Protein AF-A0A5R2N6H3-F1 (afdb_monomer_lite)

Radius of gyration: 67.27 Å; chains: 1; bounding box: 139×63×170 Å

Secondary structure (DSSP, 8-state):
---SSS---TTSSTTS-----HHHHHHHHHHHHHHHHHHHHHHHHHHHSS---S------PPP-S-S----SS------TTTT-HHHHHHHTT-PPPP---SS-----PPPP-TTSS-S---------------

Structure (mmCIF, N/CA/C/O backbone):
data_AF-A0A5R2N6H3-F1
#
_entry.id   AF-A0A5R2N6H3-F1
#
loop_
_atom_site.group_PDB
_atom_site.id
_atom_site.type_symbol
_atom_site.label_atom_id
_atom_site.label_alt_id
_atom_site.label_comp_id
_atom_site.label_asym_id
_atom_site.label_entity_id
_atom_site.label_seq_id
_atom_site.pdbx_PDB_ins_code
_atom_site.Cartn_x
_atom_site.Cartn_y
_atom_site.Cartn_z
_atom_site.occupancy
_atom_site.B_iso_or_equiv
_atom_site.auth_seq_id
_atom_site.auth_comp_id
_atom_site.auth_asym_id
_atom_site.auth_atom_id
_atom_site.pdbx_PDB_model_num
ATOM 1 N N . PRO A 1 1 ? 86.043 12.326 -59.401 1.00 55.81 1 PRO A N 1
ATOM 2 C CA . PRO A 1 1 ? 85.292 12.159 -58.138 1.00 55.81 1 PRO A CA 1
ATOM 3 C C . PRO A 1 1 ? 83.859 12.674 -58.313 1.00 55.81 1 PRO A C 1
ATOM 5 O O . PRO A 1 1 ? 83.617 13.863 -58.172 1.00 55.81 1 PRO A O 1
ATOM 8 N N . GLU A 1 2 ? 82.951 11.777 -58.698 1.00 53.69 2 GLU A N 1
ATOM 9 C CA . GLU A 1 2 ? 81.518 12.040 -58.889 1.00 53.69 2 GLU A CA 1
ATOM 10 C C . GLU A 1 2 ? 80.751 10.760 -58.531 1.00 53.69 2 GLU A C 1
ATOM 12 O O . GLU A 1 2 ? 80.488 9.950 -59.410 1.00 53.69 2 GLU A O 1
ATOM 17 N N . LEU A 1 3 ? 80.482 10.508 -57.246 1.00 56.22 3 LEU A N 1
ATOM 18 C CA . LEU A 1 3 ? 79.623 9.388 -56.815 1.00 56.22 3 LEU A CA 1
ATOM 19 C C . LEU A 1 3 ? 78.860 9.652 -55.496 1.00 56.22 3 LEU A C 1
ATOM 21 O O . LEU A 1 3 ? 78.362 8.703 -54.904 1.00 56.22 3 LEU A O 1
ATOM 25 N N . ASP A 1 4 ? 78.704 10.905 -55.048 1.00 57.75 4 ASP A N 1
ATOM 26 C CA . ASP A 1 4 ? 78.052 11.191 -53.751 1.00 57.75 4 ASP A CA 1
ATOM 27 C C . ASP A 1 4 ? 76.654 11.837 -53.847 1.00 57.75 4 ASP A C 1
ATOM 29 O O . ASP A 1 4 ? 76.061 12.172 -52.826 1.00 57.75 4 ASP A O 1
ATOM 33 N N . GLU A 1 5 ? 76.061 11.971 -55.040 1.00 65.00 5 GLU A N 1
ATOM 34 C CA . GLU A 1 5 ? 74.845 12.787 -55.219 1.00 65.00 5 GLU A CA 1
ATOM 35 C C . GLU A 1 5 ? 73.705 12.069 -55.968 1.00 65.00 5 GLU A C 1
ATOM 37 O O . GLU A 1 5 ? 73.148 12.598 -56.924 1.00 65.00 5 GLU A O 1
ATOM 42 N N . ALA A 1 6 ? 73.344 10.837 -55.573 1.00 57.00 6 ALA A N 1
ATOM 43 C CA . ALA A 1 6 ? 72.176 10.156 -56.166 1.00 57.00 6 ALA A CA 1
ATOM 44 C C . ALA A 1 6 ? 71.486 9.063 -55.320 1.00 57.00 6 ALA A C 1
ATOM 46 O O . ALA A 1 6 ? 70.745 8.260 -55.879 1.00 57.00 6 ALA A O 1
ATOM 47 N N . MET A 1 7 ? 71.672 8.998 -53.996 1.00 60.19 7 MET A N 1
ATOM 48 C CA . MET A 1 7 ? 71.022 7.955 -53.170 1.00 60.19 7 MET A CA 1
ATOM 49 C C . MET A 1 7 ? 70.142 8.517 -52.045 1.00 60.19 7 MET A C 1
ATOM 51 O O . MET A 1 7 ? 70.142 8.016 -50.922 1.00 60.19 7 MET A O 1
ATOM 55 N N . SER A 1 8 ? 69.329 9.530 -52.359 1.00 57.72 8 SER A N 1
ATOM 56 C CA . SER A 1 8 ? 68.117 9.801 -51.578 1.00 57.72 8 SER A CA 1
ATOM 57 C C . SER A 1 8 ? 67.060 8.774 -51.978 1.00 57.72 8 SER A C 1
ATOM 59 O O . SER A 1 8 ? 66.547 8.810 -53.094 1.00 57.72 8 SER A O 1
ATOM 61 N N . VAL A 1 9 ? 66.778 7.820 -51.092 1.00 58.97 9 VAL A N 1
ATOM 62 C CA . VAL A 1 9 ? 65.718 6.823 -51.273 1.00 58.97 9 VAL A CA 1
ATOM 63 C C . VAL A 1 9 ? 64.363 7.547 -51.245 1.00 58.97 9 VAL A C 1
ATOM 65 O O . VAL A 1 9 ? 63.975 8.048 -50.184 1.00 58.97 9 VAL A O 1
ATOM 68 N N . PRO A 1 10 ? 63.601 7.603 -52.354 1.00 59.72 10 PRO A N 1
ATOM 69 C CA . PRO A 1 10 ? 62.236 8.105 -52.326 1.00 59.72 10 PRO A CA 1
ATOM 70 C C . PRO A 1 10 ? 61.382 7.032 -51.651 1.00 59.72 10 PRO A C 1
ATOM 72 O O . PRO A 1 10 ? 61.245 5.924 -52.167 1.00 59.72 10 PRO A O 1
ATOM 75 N N . GLY A 1 11 ? 60.862 7.323 -50.463 1.00 58.34 11 GLY A N 1
ATOM 76 C CA . GLY A 1 11 ? 59.962 6.394 -49.771 1.00 58.34 11 GLY A CA 1
ATOM 77 C C . GLY A 1 11 ? 59.945 6.485 -48.249 1.00 58.34 11 GLY A C 1
ATOM 78 O O . GLY A 1 11 ? 59.127 5.824 -47.617 1.00 58.34 11 GLY A O 1
ATOM 79 N N . LEU A 1 12 ? 60.796 7.313 -47.635 1.00 54.34 12 LEU A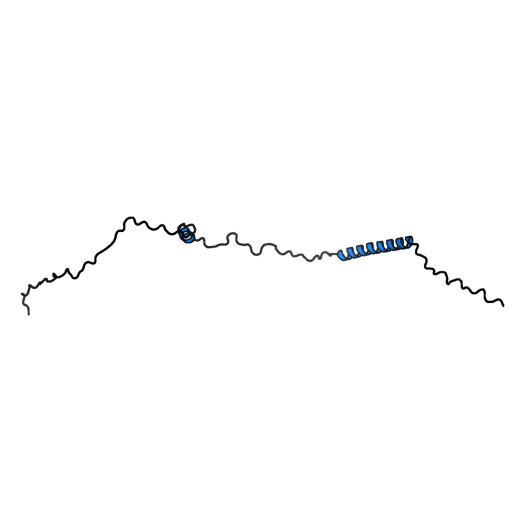 N 1
ATOM 80 C CA . LEU A 1 12 ? 60.745 7.557 -46.184 1.00 54.34 12 LEU A CA 1
ATOM 81 C C . LEU A 1 12 ? 59.912 8.792 -45.790 1.00 54.34 12 LEU A C 1
ATOM 83 O O . LEU A 1 12 ? 59.749 9.055 -44.603 1.00 54.34 12 LEU A O 1
ATOM 87 N N . GLY A 1 13 ? 59.342 9.518 -46.760 1.00 54.00 13 GLY A N 1
ATOM 88 C CA . GLY A 1 13 ? 58.511 10.708 -46.519 1.00 54.00 13 GLY A CA 1
ATOM 89 C C . GLY A 1 13 ? 56.995 10.468 -46.459 1.00 54.00 13 GLY A C 1
ATOM 90 O O . GLY A 1 13 ? 56.262 11.335 -46.003 1.00 54.00 13 GLY A O 1
ATOM 91 N N . GLU A 1 14 ? 56.484 9.308 -46.880 1.00 56.12 14 GLU A N 1
ATOM 92 C CA . GLU A 1 14 ? 55.042 9.154 -47.183 1.00 56.12 14 GLU A CA 1
ATOM 93 C C . GLU A 1 14 ? 54.212 8.455 -46.104 1.00 56.12 14 GLU A C 1
ATOM 95 O O . GLU A 1 14 ? 53.130 7.925 -46.359 1.00 56.12 14 GLU A O 1
ATOM 100 N N . ARG A 1 15 ? 54.667 8.500 -44.853 1.00 54.50 15 ARG A N 1
ATOM 101 C CA . ARG A 1 15 ? 53.773 8.287 -43.704 1.00 54.50 15 ARG A CA 1
ATOM 102 C C . ARG A 1 15 ? 53.806 9.476 -42.763 1.00 54.50 15 ARG A C 1
ATOM 104 O O . ARG A 1 15 ? 53.766 9.326 -41.546 1.00 54.50 15 ARG A O 1
ATOM 111 N N . GLU A 1 16 ? 53.836 10.673 -43.337 1.00 50.28 16 GLU A N 1
ATOM 112 C CA . GLU A 1 16 ? 53.216 11.811 -42.682 1.00 50.28 16 GLU A CA 1
ATOM 113 C C . GLU A 1 16 ? 51.772 11.401 -42.395 1.00 50.28 16 GLU A C 1
ATOM 115 O O . GLU A 1 16 ? 51.008 11.113 -43.316 1.00 50.28 16 GLU A O 1
ATOM 120 N N . ALA A 1 17 ? 51.454 11.224 -41.109 1.00 57.62 17 ALA A N 1
ATOM 121 C CA . ALA A 1 17 ? 50.139 10.838 -40.637 1.00 57.62 17 ALA A CA 1
ATOM 122 C C . ALA A 1 17 ? 49.106 11.659 -41.401 1.00 57.62 17 ALA A C 1
ATOM 124 O O . ALA A 1 17 ? 49.007 12.868 -41.180 1.00 57.62 17 ALA A O 1
ATOM 125 N N . ALA A 1 18 ? 48.407 11.011 -42.342 1.00 56.44 18 ALA A N 1
ATOM 126 C CA . ALA A 1 18 ? 47.375 11.637 -43.141 1.00 56.44 18 ALA A CA 1
ATOM 127 C C . ALA A 1 18 ? 46.441 12.300 -42.141 1.00 56.44 18 ALA A C 1
ATOM 129 O O . ALA A 1 18 ? 45.728 11.599 -41.419 1.00 56.44 18 ALA A O 1
ATOM 130 N N . ARG A 1 19 ? 46.538 13.631 -42.004 1.00 63.28 19 ARG A N 1
ATOM 131 C CA . ARG A 1 19 ? 45.749 14.364 -41.019 1.00 63.28 19 ARG A CA 1
ATOM 132 C C . ARG A 1 19 ? 44.320 13.951 -41.311 1.00 63.28 19 ARG A C 1
ATOM 134 O O . ARG A 1 19 ? 43.865 14.206 -42.433 1.00 63.28 19 ARG A O 1
ATOM 141 N N . PRO A 1 20 ? 43.630 13.259 -40.387 1.00 58.66 20 PRO A N 1
ATOM 142 C CA . PRO A 1 20 ? 42.277 12.849 -40.664 1.00 58.66 20 PRO A CA 1
ATOM 143 C C . PRO A 1 20 ? 41.545 14.153 -40.904 1.00 58.66 20 PRO A C 1
ATOM 145 O O . PRO A 1 20 ? 41.508 15.016 -40.027 1.00 58.66 20 PRO A O 1
ATOM 148 N N . SER A 1 21 ? 41.056 14.360 -42.127 1.00 62.06 21 SER A N 1
ATOM 149 C CA . SER A 1 21 ? 40.189 15.495 -42.410 1.00 62.06 21 SER A CA 1
ATOM 150 C C . SER A 1 21 ? 39.092 15.432 -41.347 1.00 62.06 21 SER A C 1
ATOM 152 O O . SER A 1 21 ? 38.308 14.481 -41.342 1.00 62.06 21 SER A O 1
ATOM 154 N N . GLY A 1 22 ? 39.125 16.342 -40.365 1.00 66.06 22 GLY A N 1
ATOM 155 C CA . GLY A 1 22 ? 38.457 16.123 -39.071 1.00 66.06 22 GLY A CA 1
ATOM 156 C C . GLY A 1 22 ? 36.957 15.875 -39.216 1.00 66.06 22 GLY A C 1
ATOM 157 O O . GLY A 1 22 ? 36.343 15.180 -38.417 1.00 66.06 22 GLY A O 1
ATOM 158 N N . ARG A 1 23 ? 36.392 16.354 -40.328 1.00 76.12 23 ARG A N 1
ATOM 159 C CA . ARG A 1 23 ? 35.018 16.106 -40.753 1.00 76.12 23 ARG A CA 1
ATOM 160 C C . ARG A 1 23 ? 34.759 14.652 -41.152 1.00 76.12 23 ARG A C 1
ATOM 162 O O . ARG A 1 23 ? 33.787 14.083 -40.681 1.00 76.12 23 ARG A O 1
ATOM 169 N N . ARG A 1 24 ? 35.612 14.020 -41.972 1.00 83.25 24 ARG A N 1
ATOM 170 C CA . ARG A 1 24 ? 35.415 12.617 -42.397 1.00 83.25 24 ARG A CA 1
ATOM 171 C C . ARG A 1 24 ? 35.583 11.646 -41.231 1.00 83.25 24 ARG A C 1
ATOM 173 O O . ARG A 1 24 ? 34.793 10.719 -41.111 1.00 83.25 24 ARG A O 1
ATOM 180 N N . GLY A 1 25 ? 36.553 11.900 -40.349 1.00 87.69 25 GLY A N 1
ATOM 181 C CA . GLY A 1 25 ? 36.723 11.121 -39.118 1.00 87.69 25 GLY A CA 1
ATOM 182 C C . GLY A 1 25 ? 35.500 11.216 -38.201 1.00 87.69 25 GLY A C 1
ATOM 183 O O . GLY A 1 25 ? 35.026 10.197 -37.707 1.00 87.69 25 GLY A O 1
ATOM 184 N N . LEU A 1 26 ? 34.930 12.418 -38.057 1.00 91.12 26 LEU A N 1
ATOM 185 C CA . LEU A 1 26 ? 33.712 12.631 -37.275 1.00 91.12 26 LEU A CA 1
ATOM 186 C C . LEU A 1 26 ? 32.488 11.927 -37.882 1.00 91.12 26 LEU A C 1
ATOM 188 O O . LEU A 1 26 ? 31.717 11.323 -37.145 1.00 91.12 26 LEU A O 1
ATOM 192 N N . PHE A 1 27 ? 32.327 11.947 -39.210 1.00 92.81 27 PHE A N 1
ATOM 193 C CA . PHE A 1 27 ? 31.244 11.214 -39.878 1.00 92.81 27 PHE A CA 1
ATOM 194 C C . PHE A 1 27 ? 31.353 9.701 -39.666 1.00 92.81 27 PHE A C 1
ATOM 196 O O . PHE A 1 27 ? 30.356 9.054 -39.358 1.00 92.81 27 PHE A O 1
ATOM 203 N N . ILE A 1 28 ? 32.559 9.140 -39.780 1.00 93.62 28 ILE A N 1
ATOM 204 C CA . ILE A 1 28 ? 32.790 7.711 -39.534 1.00 93.62 28 ILE A CA 1
ATOM 205 C C . ILE A 1 28 ? 32.494 7.371 -38.068 1.00 93.62 28 ILE A C 1
ATOM 207 O O . ILE A 1 28 ? 31.771 6.414 -37.798 1.00 93.62 28 ILE A O 1
ATOM 211 N N . ALA A 1 29 ? 32.975 8.183 -37.122 1.00 93.56 29 ALA A N 1
ATOM 212 C CA . ALA A 1 29 ? 32.704 7.991 -35.699 1.00 93.56 29 ALA A CA 1
ATOM 213 C C . ALA A 1 29 ? 31.203 8.069 -35.374 1.00 93.56 29 ALA A C 1
ATOM 215 O O . ALA A 1 29 ? 30.704 7.260 -34.594 1.00 93.56 29 ALA A O 1
ATOM 216 N N . ALA A 1 30 ? 30.467 8.988 -36.007 1.00 95.62 30 ALA A N 1
ATOM 217 C CA . ALA A 1 30 ? 29.024 9.117 -35.832 1.00 95.62 30 ALA A CA 1
ATOM 218 C C . ALA A 1 30 ? 28.267 7.875 -36.327 1.00 95.62 30 ALA A C 1
ATOM 220 O O . ALA A 1 30 ? 27.378 7.388 -35.631 1.00 95.62 30 ALA A O 1
ATOM 221 N N . ILE A 1 31 ? 28.640 7.329 -37.489 1.00 97.00 31 ILE A N 1
ATOM 222 C CA . ILE A 1 31 ? 28.022 6.109 -38.034 1.00 97.00 31 ILE A CA 1
ATOM 223 C C . ILE A 1 31 ? 28.292 4.918 -37.113 1.00 97.00 31 ILE A C 1
ATOM 225 O O . ILE A 1 31 ? 27.364 4.199 -36.748 1.00 97.00 31 ILE A O 1
ATOM 229 N N . VAL A 1 32 ? 29.544 4.729 -36.691 1.00 97.25 32 VAL A N 1
ATOM 230 C CA . VAL A 1 32 ? 29.920 3.637 -35.780 1.00 97.25 32 VAL A CA 1
ATOM 231 C C . VAL A 1 32 ? 29.184 3.766 -34.444 1.00 97.25 32 VAL A C 1
ATOM 233 O O . VAL A 1 32 ? 28.634 2.782 -33.950 1.00 97.25 32 VAL A O 1
ATOM 236 N N . GLY A 1 33 ? 29.106 4.979 -33.892 1.00 97.75 33 GLY A N 1
ATOM 237 C CA . GLY A 1 33 ? 28.348 5.261 -32.675 1.00 97.75 33 GLY A CA 1
ATOM 238 C C . GLY A 1 33 ? 26.860 4.941 -32.821 1.00 97.75 33 GLY A C 1
ATOM 239 O O . GLY A 1 33 ? 26.291 4.278 -31.958 1.00 97.75 33 GLY A O 1
ATOM 240 N N . ALA A 1 34 ? 26.234 5.338 -33.932 1.00 97.44 34 ALA A N 1
ATOM 241 C CA . ALA A 1 34 ? 24.825 5.051 -34.196 1.00 97.44 34 ALA A CA 1
ATOM 242 C C . ALA A 1 34 ? 24.545 3.541 -34.288 1.00 97.44 34 ALA A C 1
ATOM 244 O O . ALA A 1 34 ? 23.577 3.059 -33.698 1.00 97.44 34 ALA A O 1
ATOM 245 N N . VAL A 1 35 ? 25.414 2.784 -34.968 1.00 97.75 35 VAL A N 1
ATOM 246 C CA . VAL A 1 35 ? 25.305 1.319 -35.064 1.00 97.75 35 VAL A CA 1
ATOM 247 C C . VAL A 1 35 ? 25.463 0.665 -33.691 1.00 97.75 35 VAL A C 1
ATOM 249 O O . VAL A 1 35 ? 24.678 -0.217 -33.345 1.00 97.75 35 VAL A O 1
ATOM 252 N N . ALA A 1 36 ? 26.425 1.117 -32.884 1.00 97.88 36 ALA A N 1
ATOM 253 C CA . ALA A 1 36 ? 26.638 0.595 -31.536 1.00 97.88 36 ALA A CA 1
ATOM 254 C C . ALA A 1 36 ? 25.427 0.841 -30.620 1.00 97.88 36 ALA A C 1
ATOM 256 O O . ALA A 1 36 ? 25.009 -0.068 -29.904 1.00 97.88 36 ALA A O 1
ATOM 257 N N . VAL A 1 37 ? 24.824 2.033 -30.676 1.00 97.31 37 VAL A N 1
ATOM 258 C CA . VAL A 1 37 ? 23.623 2.364 -29.891 1.00 97.31 37 VAL A CA 1
ATOM 259 C C . VAL A 1 37 ? 22.424 1.533 -30.345 1.00 97.31 37 VAL A C 1
ATOM 261 O O . VAL A 1 37 ? 21.759 0.922 -29.512 1.00 97.31 37 VAL A O 1
ATOM 264 N N . ALA A 1 38 ? 22.161 1.458 -31.651 1.00 96.62 38 ALA A N 1
ATOM 265 C CA . ALA A 1 38 ? 21.042 0.683 -32.183 1.00 96.62 38 ALA A CA 1
ATOM 266 C C . ALA A 1 38 ? 21.181 -0.818 -31.874 1.00 96.62 38 ALA A C 1
ATOM 268 O O . ALA A 1 38 ? 20.227 -1.446 -31.413 1.00 96.62 38 ALA A O 1
ATOM 269 N N . GLY A 1 39 ? 22.378 -1.382 -32.065 1.00 96.38 39 GLY A N 1
ATOM 270 C CA . GLY A 1 39 ? 22.677 -2.775 -31.736 1.00 96.38 39 GLY A CA 1
ATOM 271 C C . GLY A 1 39 ? 22.590 -3.059 -30.236 1.00 96.38 39 GLY A C 1
ATOM 272 O O . GLY A 1 39 ? 21.986 -4.053 -29.840 1.00 96.38 39 GLY A O 1
ATOM 273 N N . GLY A 1 40 ? 23.123 -2.166 -29.398 1.00 95.25 40 GLY A N 1
ATOM 274 C CA . GLY A 1 40 ? 23.063 -2.283 -27.940 1.00 95.25 40 GLY A CA 1
ATOM 275 C C . GLY A 1 40 ? 21.633 -2.237 -27.402 1.00 95.25 40 GLY A C 1
ATOM 276 O O . GLY A 1 40 ? 21.253 -3.093 -26.605 1.00 95.25 40 GLY A O 1
ATOM 277 N N . LEU A 1 41 ? 20.812 -1.297 -27.880 1.00 94.00 41 LEU A N 1
ATOM 278 C CA . LEU A 1 41 ? 19.398 -1.205 -27.503 1.00 94.00 41 LEU A CA 1
ATOM 279 C C . LEU A 1 41 ? 18.584 -2.399 -28.016 1.00 94.00 41 LEU A C 1
ATOM 281 O O . LEU A 1 41 ? 17.766 -2.934 -27.272 1.00 94.00 41 LEU A O 1
ATOM 285 N N . GLY A 1 42 ? 18.825 -2.848 -29.251 1.00 92.12 42 GLY A N 1
ATOM 286 C CA . GLY A 1 42 ? 18.174 -4.034 -29.810 1.00 92.12 42 GLY A CA 1
ATOM 287 C C . GLY A 1 42 ? 18.501 -5.302 -29.019 1.00 92.12 42 GLY A C 1
ATOM 288 O O . GLY A 1 42 ? 17.598 -6.045 -28.637 1.00 92.12 42 GLY A O 1
ATOM 289 N N . ALA A 1 43 ? 19.779 -5.519 -28.702 1.00 90.44 43 ALA A N 1
ATOM 290 C CA . ALA A 1 43 ? 20.222 -6.645 -27.885 1.00 90.44 43 ALA A CA 1
ATOM 291 C C . ALA A 1 43 ? 19.667 -6.576 -26.453 1.00 90.44 43 ALA A C 1
ATOM 293 O O . ALA A 1 43 ? 19.229 -7.591 -25.916 1.00 90.44 43 ALA A O 1
ATOM 294 N N . PHE A 1 44 ? 19.627 -5.388 -25.843 1.00 88.12 44 PHE A N 1
ATOM 295 C CA . PHE A 1 44 ? 19.046 -5.188 -24.515 1.00 88.12 44 PHE A CA 1
ATOM 296 C C . PHE A 1 44 ? 17.539 -5.474 -24.500 1.00 88.12 44 PHE A C 1
ATOM 298 O O . PHE A 1 44 ? 17.065 -6.222 -23.649 1.00 88.12 44 PHE A O 1
ATOM 305 N N . ALA A 1 45 ? 16.783 -4.956 -25.470 1.00 85.75 45 ALA A N 1
ATOM 306 C CA . ALA A 1 45 ? 15.348 -5.211 -25.576 1.00 85.75 45 ALA A CA 1
ATOM 307 C C . ALA A 1 45 ? 15.037 -6.710 -25.744 1.00 85.75 45 ALA A C 1
ATOM 309 O O . ALA A 1 45 ? 14.124 -7.227 -25.102 1.00 85.75 45 ALA A O 1
ATOM 310 N N . LEU A 1 46 ? 15.825 -7.425 -26.554 1.00 83.62 46 LEU A N 1
ATOM 311 C CA . LEU A 1 46 ? 15.705 -8.879 -26.705 1.00 83.62 46 LEU A CA 1
ATOM 312 C C . LEU A 1 46 ? 16.135 -9.646 -25.445 1.00 83.62 46 LEU A C 1
ATOM 314 O O . LEU A 1 46 ? 15.552 -10.685 -25.148 1.00 83.62 46 LEU A O 1
ATOM 318 N N . SER A 1 47 ? 17.108 -9.128 -24.690 1.00 76.81 47 SER A N 1
ATOM 319 C CA . SER A 1 47 ? 17.553 -9.703 -23.414 1.00 76.81 47 SER A CA 1
ATOM 320 C C . SER A 1 47 ? 16.459 -9.643 -22.342 1.00 76.81 47 SER A C 1
ATOM 322 O O . SER A 1 47 ? 16.236 -10.620 -21.633 1.00 76.81 47 SER A O 1
ATOM 324 N N . LEU A 1 48 ? 15.714 -8.533 -22.259 1.00 72.44 48 LEU A N 1
ATOM 325 C CA . LEU A 1 48 ? 14.601 -8.396 -21.308 1.00 72.44 48 LEU A CA 1
ATOM 326 C C . LEU A 1 48 ? 13.298 -9.051 -21.795 1.00 72.44 48 LEU A C 1
ATOM 328 O O . LEU A 1 48 ? 12.442 -9.385 -20.981 1.00 72.44 48 LEU A O 1
ATOM 332 N N . GLY A 1 49 ? 13.125 -9.202 -23.110 1.00 67.19 49 GLY A N 1
ATOM 333 C CA . GLY A 1 49 ? 11.887 -9.668 -23.743 1.00 67.19 49 GLY A CA 1
ATOM 334 C C . GLY A 1 49 ? 11.927 -11.102 -24.272 1.00 67.19 49 GLY A C 1
ATOM 335 O O . GLY A 1 49 ? 11.036 -11.497 -25.027 1.00 67.19 49 GLY A O 1
ATOM 336 N N . GLY A 1 50 ? 12.954 -11.879 -23.926 1.00 62.62 50 GLY A N 1
ATOM 337 C CA . GLY A 1 50 ? 13.129 -13.256 -24.373 1.00 62.62 50 GLY A CA 1
ATOM 338 C C . GLY A 1 50 ? 12.000 -14.160 -23.889 1.00 62.62 50 GLY A C 1
ATOM 339 O O . GLY A 1 50 ? 12.054 -14.668 -22.778 1.00 62.62 50 GLY A O 1
ATOM 340 N N . LYS A 1 51 ? 10.988 -14.344 -24.749 1.00 60.31 51 LYS A N 1
ATOM 341 C CA . LYS A 1 51 ? 10.003 -15.434 -24.749 1.00 60.31 51 LYS A CA 1
ATOM 342 C C . LYS A 1 51 ? 9.652 -15.907 -23.333 1.00 60.31 51 LYS A C 1
ATOM 344 O O . LYS A 1 51 ? 10.038 -16.997 -22.918 1.00 60.31 51 LYS A O 1
ATOM 349 N N . GLY A 1 52 ? 8.835 -15.114 -22.639 1.00 59.50 52 GLY A N 1
ATOM 350 C CA . GLY A 1 52 ? 7.892 -15.667 -21.677 1.00 59.50 52 GLY A CA 1
ATOM 351 C C . GLY A 1 52 ? 7.011 -16.649 -22.438 1.00 59.50 52 GLY A C 1
ATOM 352 O O . GLY A 1 52 ? 5.969 -16.277 -22.977 1.00 59.50 52 GLY A O 1
ATOM 353 N N . GLY A 1 53 ? 7.495 -17.886 -22.579 1.00 55.62 53 GLY A N 1
ATOM 354 C CA . GLY A 1 53 ? 6.671 -19.020 -22.934 1.00 55.62 53 GLY A CA 1
ATOM 355 C C . GLY A 1 53 ? 5.462 -19.001 -22.015 1.00 55.62 53 GLY A C 1
ATOM 356 O O . GLY A 1 53 ? 5.503 -18.445 -20.918 1.00 55.62 53 GLY A O 1
ATOM 357 N N . SER A 1 54 ? 4.374 -19.582 -22.485 1.00 57.62 54 SER A N 1
ATOM 358 C CA . SER A 1 54 ? 3.086 -19.776 -21.814 1.00 57.62 54 SER A CA 1
ATOM 359 C C . SER A 1 54 ? 3.152 -20.592 -20.505 1.00 57.62 54 SER A C 1
ATOM 361 O O . SER A 1 54 ? 2.203 -21.260 -20.123 1.00 57.62 54 SER A O 1
ATOM 363 N N . GLU A 1 55 ? 4.275 -20.504 -19.811 1.00 59.78 55 GLU A N 1
ATOM 364 C CA . GLU A 1 55 ? 4.645 -21.042 -18.520 1.00 59.78 55 GLU A CA 1
ATOM 365 C C . GLU A 1 55 ? 5.046 -19.859 -17.621 1.00 59.78 55 GLU A C 1
ATOM 367 O O . GLU A 1 55 ? 6.050 -19.872 -16.913 1.00 59.78 55 GLU A O 1
ATOM 372 N N . ALA A 1 56 ? 4.264 -18.771 -17.670 1.00 61.19 56 ALA A N 1
ATOM 373 C CA . ALA A 1 56 ? 4.244 -17.854 -16.541 1.00 61.19 56 ALA A CA 1
ATOM 374 C C . ALA A 1 56 ? 3.942 -18.719 -15.304 1.00 61.19 56 ALA A C 1
ATOM 376 O O . ALA A 1 56 ? 2.969 -19.482 -15.355 1.00 61.19 56 ALA A O 1
ATOM 377 N N . PRO A 1 57 ? 4.762 -18.666 -14.234 1.00 68.75 57 PRO A N 1
ATOM 378 C CA . PRO A 1 57 ? 4.514 -19.465 -13.044 1.00 68.75 57 PRO A CA 1
ATOM 379 C C . PRO A 1 57 ? 3.066 -19.253 -12.629 1.00 68.75 57 PRO A C 1
ATOM 381 O O . PRO A 1 57 ? 2.620 -18.106 -12.585 1.00 68.75 57 PRO A O 1
ATOM 384 N N . VAL A 1 58 ? 2.318 -20.331 -12.383 1.00 68.88 58 VAL A N 1
ATOM 385 C CA . VAL A 1 58 ? 0.926 -20.222 -11.940 1.00 68.88 58 VAL A CA 1
ATOM 386 C C . VAL A 1 58 ? 0.926 -19.368 -10.677 1.00 68.88 58 VAL A C 1
ATOM 388 O O . VAL A 1 58 ? 1.369 -19.805 -9.616 1.00 68.88 58 VAL A O 1
ATOM 391 N N . ILE A 1 59 ? 0.488 -18.116 -10.808 1.00 70.94 59 ILE A N 1
ATOM 392 C CA . ILE A 1 59 ? 0.439 -17.175 -9.695 1.00 70.94 59 ILE A CA 1
ATOM 393 C C . ILE A 1 59 ? -0.749 -17.602 -8.838 1.00 70.94 59 ILE A C 1
ATOM 395 O O . ILE A 1 59 ? -1.879 -17.159 -9.047 1.00 70.94 59 ILE A O 1
ATOM 399 N N . VAL A 1 60 ? -0.500 -18.503 -7.890 1.00 73.19 60 VAL A N 1
ATOM 400 C CA . VAL A 1 60 ? -1.480 -18.877 -6.873 1.00 73.19 60 VAL A CA 1
ATOM 401 C C . VAL A 1 60 ? -1.603 -17.691 -5.923 1.00 73.19 60 VAL A C 1
ATOM 403 O O . VAL A 1 60 ? -0.763 -17.475 -5.051 1.00 73.19 60 VAL A O 1
ATOM 406 N N . LYS A 1 61 ? -2.629 -16.864 -6.133 1.00 75.25 61 LYS A N 1
ATOM 407 C CA . LYS A 1 61 ? -2.982 -15.808 -5.184 1.00 75.25 61 LYS A CA 1
ATOM 408 C C . LYS A 1 61 ? -3.576 -16.469 -3.947 1.00 75.25 61 LYS A C 1
ATOM 410 O O . LYS A 1 61 ? -4.535 -17.228 -4.059 1.00 75.25 61 LYS A O 1
ATOM 415 N N . ALA A 1 62 ? -2.999 -16.176 -2.786 1.00 76.62 62 ALA A N 1
ATOM 416 C CA . ALA A 1 62 ? -3.606 -16.551 -1.521 1.00 76.62 62 ALA A CA 1
ATOM 417 C C . ALA A 1 62 ?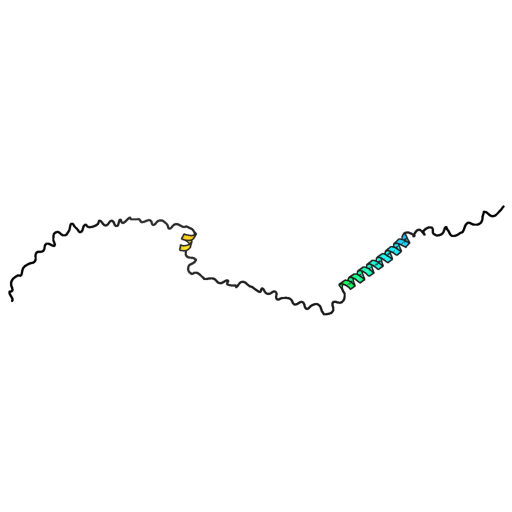 -4.972 -15.867 -1.383 1.00 76.62 62 ALA A C 1
ATOM 419 O O . ALA A 1 62 ? -5.178 -14.754 -1.886 1.00 76.62 62 ALA A O 1
ATOM 420 N N . ASP A 1 63 ? -5.892 -16.534 -0.690 1.00 78.88 63 ASP A N 1
ATOM 421 C CA . ASP A 1 63 ? -7.106 -15.875 -0.238 1.00 78.88 63 ASP A CA 1
ATOM 422 C C . ASP A 1 63 ? -6.706 -14.688 0.654 1.00 78.88 63 ASP A C 1
ATOM 424 O O . ASP A 1 63 ? -5.908 -14.829 1.581 1.00 78.88 63 ASP A O 1
ATOM 428 N N . ASN A 1 64 ? -7.203 -13.502 0.309 1.00 78.88 64 ASN A N 1
ATOM 429 C CA . ASN A 1 64 ? -6.966 -12.275 1.070 1.00 78.88 64 ASN A CA 1
ATOM 430 C C . ASN A 1 64 ? -8.055 -12.054 2.127 1.00 78.88 64 ASN A C 1
ATOM 432 O O . ASN A 1 64 ? -8.105 -10.993 2.753 1.00 78.88 64 ASN A O 1
ATOM 436 N N . SER A 1 65 ? -8.945 -13.028 2.319 1.00 84.19 65 SER A N 1
ATOM 437 C CA . SER A 1 65 ? -9.922 -12.982 3.387 1.00 84.19 65 SER A CA 1
ATOM 438 C C . SER A 1 65 ? -9.213 -12.983 4.756 1.00 84.19 65 SER A C 1
ATOM 440 O O . SER A 1 65 ? -8.227 -13.695 4.979 1.00 84.19 65 SER A O 1
ATOM 442 N N . PRO A 1 66 ? -9.665 -12.139 5.699 1.00 81.38 66 PRO A N 1
ATOM 443 C CA . PRO A 1 66 ? -9.074 -12.095 7.022 1.00 81.38 66 PRO A CA 1
ATOM 444 C C . PRO A 1 66 ? -9.330 -13.414 7.759 1.00 81.38 66 PRO A C 1
ATOM 446 O O . PRO A 1 66 ? -10.457 -13.724 8.132 1.00 81.38 66 PRO A O 1
ATOM 449 N N . ILE A 1 67 ? -8.258 -14.158 8.043 1.00 82.88 67 ILE A N 1
ATOM 450 C CA . ILE A 1 67 ? -8.304 -15.432 8.787 1.00 82.88 67 ILE A CA 1
ATOM 451 C C . ILE A 1 67 ? -8.838 -15.293 10.222 1.00 82.88 67 ILE A C 1
ATOM 453 O O . ILE A 1 67 ? -9.165 -16.284 10.871 1.00 82.88 67 ILE A O 1
ATOM 457 N N . LYS A 1 68 ? -8.878 -14.063 10.749 1.00 82.94 68 LYS A N 1
ATOM 458 C CA . LYS A 1 68 ? -9.376 -13.728 12.084 1.00 82.94 68 LYS A CA 1
ATOM 459 C C . LYS A 1 68 ? -10.150 -12.420 12.005 1.00 82.94 68 LYS A C 1
ATOM 461 O O . LYS A 1 68 ? -9.557 -11.349 11.903 1.00 82.94 68 LYS A O 1
ATOM 466 N N . VAL A 1 69 ? -11.470 -12.517 12.075 1.00 84.38 69 VAL A N 1
ATOM 467 C CA . VAL A 1 69 ? -12.368 -11.368 12.198 1.00 84.38 69 VAL A CA 1
ATOM 468 C C . VAL A 1 69 ? -12.870 -11.327 13.633 1.00 84.38 69 VAL A C 1
ATOM 470 O O . VAL A 1 69 ? -13.244 -12.355 14.198 1.00 84.38 69 VAL A O 1
ATOM 473 N N . LYS A 1 70 ? -12.838 -10.143 14.250 1.00 83.00 70 LYS A N 1
ATOM 474 C CA . LYS A 1 70 ? -13.432 -9.954 15.574 1.00 83.00 70 LYS A CA 1
ATOM 475 C C . LYS A 1 70 ? -14.938 -10.241 15.471 1.00 83.00 70 LYS A C 1
ATOM 477 O O . LYS A 1 70 ? -15.569 -9.673 14.582 1.00 83.00 70 LYS A O 1
ATOM 482 N N . PRO A 1 71 ? -15.520 -11.065 16.358 1.00 87.75 71 PRO A N 1
ATOM 483 C CA . PRO A 1 71 ? -16.961 -11.282 16.372 1.00 87.75 71 PRO A CA 1
ATOM 484 C C . PRO A 1 71 ? -17.716 -9.954 16.496 1.00 87.75 71 PRO A C 1
ATOM 486 O O . PRO A 1 71 ? -17.319 -9.099 17.293 1.00 87.75 71 PRO A O 1
ATOM 489 N N . GLU A 1 72 ? -18.803 -9.791 15.736 1.00 85.75 72 GLU A N 1
ATOM 490 C CA . GLU A 1 72 ? -19.659 -8.590 15.774 1.00 85.75 72 GLU A CA 1
ATOM 491 C C . GLU A 1 72 ? -20.129 -8.279 17.196 1.00 85.75 72 GLU A C 1
ATOM 493 O O . GLU A 1 72 ? -20.177 -7.125 17.617 1.00 85.75 72 GLU A O 1
ATOM 498 N N . ASN A 1 73 ? -20.390 -9.334 17.965 1.00 81.88 73 ASN A N 1
ATOM 499 C CA . ASN A 1 73 ? -20.644 -9.245 19.384 1.00 81.88 73 ASN A CA 1
ATOM 500 C C . ASN A 1 73 ? -19.494 -9.941 20.133 1.00 81.88 73 ASN A C 1
ATOM 502 O O . ASN A 1 73 ? -19.430 -11.172 20.122 1.00 81.88 73 ASN A O 1
ATOM 506 N N . PRO A 1 74 ? -18.567 -9.197 20.767 1.00 81.44 74 PRO A N 1
ATOM 507 C CA . PRO A 1 74 ? -17.387 -9.766 21.427 1.00 81.44 74 PRO A CA 1
ATOM 508 C C . PRO A 1 74 ? -17.718 -10.629 22.657 1.00 81.44 74 PRO A C 1
ATOM 510 O O . PRO A 1 74 ? -16.806 -11.164 23.287 1.00 81.44 74 PRO A O 1
ATOM 513 N N . GLY A 1 75 ? -19.002 -10.783 22.987 1.00 81.56 75 GLY A N 1
ATOM 514 C CA . GLY A 1 75 ? -19.455 -11.485 24.173 1.00 81.56 75 GLY A CA 1
ATOM 515 C C . GLY A 1 75 ? -19.129 -10.714 25.451 1.00 81.56 75 GLY A C 1
ATOM 516 O O . GLY A 1 75 ? -18.642 -9.583 25.428 1.00 81.56 75 GLY A O 1
ATOM 517 N N . GLY A 1 76 ? -19.435 -11.347 26.579 1.00 83.69 76 GLY A N 1
ATOM 518 C CA . GLY A 1 76 ? -19.348 -10.760 27.911 1.00 83.69 76 GLY A CA 1
ATOM 519 C C . GLY A 1 76 ? -20.648 -10.973 28.678 1.00 83.69 76 GLY A C 1
ATOM 520 O O . GLY A 1 76 ? -21.718 -11.137 28.092 1.00 83.69 76 GLY A O 1
ATOM 521 N N . THR A 1 77 ? -20.562 -11.016 30.003 1.00 79.69 77 THR A N 1
ATOM 522 C CA . THR A 1 77 ? -21.748 -11.089 30.853 1.00 79.69 77 THR A CA 1
ATOM 523 C C . THR A 1 77 ? -22.441 -9.731 30.865 1.00 79.69 77 THR A C 1
ATOM 525 O O . THR A 1 77 ? -21.849 -8.717 31.231 1.00 79.69 77 THR A O 1
ATOM 528 N N . VAL A 1 78 ? -23.719 -9.701 30.482 1.00 75.50 78 VAL A N 1
ATOM 529 C CA . VAL A 1 78 ? -24.570 -8.538 30.748 1.00 75.50 78 VAL A CA 1
ATOM 530 C C . VAL A 1 78 ? -24.872 -8.567 32.235 1.00 75.50 78 VAL A C 1
ATOM 532 O O . VAL A 1 78 ? -25.712 -9.343 32.687 1.00 75.50 78 VAL A O 1
ATOM 535 N N . VAL A 1 79 ? -24.127 -7.785 33.012 1.00 79.69 79 VAL A N 1
ATOM 536 C CA . VAL A 1 79 ? -24.368 -7.697 34.449 1.00 79.69 79 VAL A CA 1
ATOM 537 C C . VAL A 1 79 ? -25.637 -6.862 34.666 1.00 79.69 79 VAL A C 1
ATOM 539 O O . VAL A 1 79 ? -25.687 -5.716 34.216 1.00 79.69 79 VAL A O 1
ATOM 542 N N . PRO A 1 80 ? -26.679 -7.401 35.319 1.00 83.50 80 PRO A N 1
ATOM 543 C CA . PRO A 1 80 ? -27.902 -6.645 35.580 1.00 83.50 80 PRO A CA 1
ATOM 544 C C . PRO A 1 80 ? -27.661 -5.481 36.557 1.00 83.50 80 PRO A C 1
ATOM 546 O O . PRO A 1 80 ? -26.828 -5.593 37.455 1.00 83.50 80 PRO A O 1
ATOM 549 N N . ASN A 1 81 ? -28.429 -4.391 36.423 1.00 82.12 81 ASN A N 1
ATOM 550 C CA . ASN A 1 81 ? -28.408 -3.207 37.304 1.00 82.12 81 ASN A CA 1
ATOM 551 C C . ASN A 1 81 ? -27.069 -2.432 37.354 1.00 82.12 81 ASN A C 1
ATOM 553 O O . ASN A 1 81 ? -26.763 -1.796 38.365 1.00 82.12 81 ASN A O 1
ATOM 557 N N . GLN A 1 82 ? -26.266 -2.475 36.285 1.00 79.31 82 GLN A N 1
ATOM 558 C CA . GLN A 1 82 ? -25.009 -1.708 36.167 1.00 79.31 82 GLN A CA 1
ATOM 559 C C . GLN A 1 82 ? -25.218 -0.187 36.149 1.00 79.31 82 GLN A C 1
ATOM 561 O O . GLN A 1 82 ? -24.325 0.570 36.511 1.00 79.31 82 GLN A O 1
ATOM 566 N N . ASP A 1 83 ? -26.405 0.260 35.759 1.00 79.62 83 ASP A N 1
ATOM 567 C CA . ASP A 1 83 ? -26.843 1.653 35.710 1.00 79.62 83 ASP A CA 1
ATOM 568 C C . ASP A 1 83 ? -27.441 2.150 37.039 1.00 79.62 83 ASP A C 1
ATOM 570 O O . ASP A 1 83 ? -28.024 3.236 37.112 1.00 79.62 83 ASP A O 1
ATOM 574 N N . ASN A 1 84 ? -27.305 1.381 38.124 1.00 80.56 84 ASN A N 1
ATOM 575 C CA . ASN A 1 84 ? -27.844 1.788 39.411 1.00 80.56 84 ASN A CA 1
ATOM 576 C C . ASN A 1 84 ? -27.035 2.952 40.016 1.00 80.56 84 ASN A C 1
ATOM 578 O O . ASN A 1 84 ? -25.833 2.850 40.268 1.00 80.56 84 ASN A O 1
ATOM 582 N N . LYS A 1 85 ? -27.739 4.040 40.350 1.00 74.88 85 LYS A N 1
ATOM 583 C CA . LYS A 1 85 ? -27.207 5.250 41.004 1.00 74.88 85 LYS A CA 1
ATOM 584 C C . LYS A 1 85 ? -26.496 4.972 42.338 1.00 74.88 85 LYS A C 1
ATOM 586 O O . LYS A 1 85 ? -25.725 5.806 42.807 1.00 74.88 85 LYS A O 1
ATOM 591 N N . VAL A 1 86 ? -26.742 3.812 42.953 1.00 74.12 86 VAL A N 1
ATOM 592 C CA . VAL A 1 86 ? -26.026 3.359 44.158 1.00 74.12 86 VAL A CA 1
ATOM 593 C C . VAL A 1 86 ? -24.540 3.116 43.870 1.00 74.12 86 VAL A C 1
ATOM 595 O O . VAL A 1 86 ? -23.699 3.505 44.678 1.00 74.12 86 VAL A O 1
ATOM 598 N N . TYR A 1 87 ? -24.192 2.539 42.714 1.00 69.88 87 TYR A N 1
ATOM 599 C CA . TYR A 1 87 ? -22.790 2.332 42.332 1.00 69.88 87 TYR A CA 1
ATOM 600 C C . TYR A 1 87 ? -22.098 3.653 41.993 1.00 69.88 87 TYR A C 1
ATOM 602 O O . TYR A 1 87 ? -20.938 3.855 42.351 1.00 69.88 87 TYR A O 1
ATOM 610 N N . ASP A 1 88 ? -22.839 4.592 41.407 1.00 72.00 88 ASP A N 1
ATOM 611 C CA . ASP A 1 88 ? -22.370 5.953 41.163 1.00 72.00 88 ASP A CA 1
ATOM 612 C C . ASP A 1 88 ? -21.970 6.671 42.453 1.00 72.00 88 ASP A C 1
ATOM 614 O O . ASP A 1 88 ? -20.975 7.385 42.453 1.00 72.00 88 ASP A O 1
ATOM 618 N N . ALA A 1 89 ? -22.696 6.486 43.558 1.00 67.81 89 ALA A N 1
ATOM 619 C CA . ALA A 1 89 ? -22.354 7.124 44.830 1.00 67.81 89 ALA A CA 1
ATOM 620 C C . ALA A 1 89 ? -20.999 6.640 45.379 1.00 67.81 89 ALA A C 1
ATOM 622 O O . ALA A 1 89 ? -20.233 7.437 45.922 1.00 67.81 89 ALA A O 1
ATOM 623 N N . VAL A 1 90 ? -20.672 5.360 45.178 1.00 66.06 90 VAL A N 1
ATOM 624 C CA . VAL A 1 90 ? -19.399 4.758 45.606 1.00 66.06 90 VAL A CA 1
ATOM 625 C C . VAL A 1 90 ? -18.254 5.153 44.667 1.00 66.06 90 VAL A C 1
ATOM 627 O O . VAL A 1 90 ? -17.178 5.510 45.139 1.00 66.06 90 VAL A O 1
ATOM 630 N N . VAL A 1 91 ? 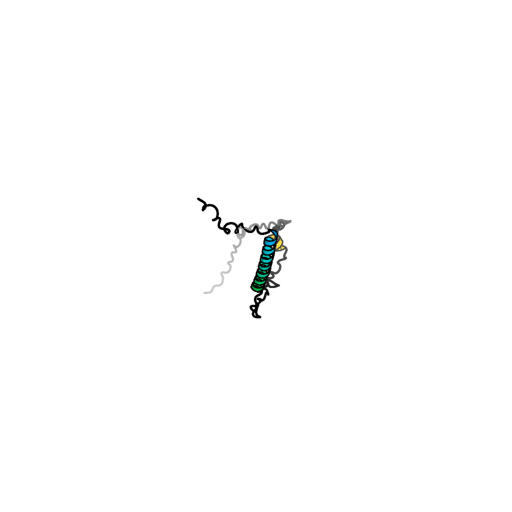-18.484 5.155 43.349 1.00 64.38 91 VAL A N 1
ATOM 631 C CA . VAL A 1 91 ? -17.467 5.506 42.336 1.00 64.38 91 VAL A CA 1
ATOM 632 C C . VAL A 1 91 ? -17.207 7.016 42.270 1.00 64.38 91 VAL A C 1
ATOM 634 O O . VAL A 1 91 ? -16.062 7.438 42.135 1.00 64.38 91 VAL A O 1
ATOM 637 N N . LYS A 1 92 ? -18.247 7.849 42.400 1.00 64.19 92 LYS A N 1
ATOM 638 C CA . LYS A 1 92 ? -18.145 9.322 42.427 1.00 64.19 92 LYS A CA 1
ATOM 639 C C . LYS A 1 92 ? -17.821 9.867 43.825 1.00 64.19 92 LYS A C 1
ATOM 641 O O . LYS A 1 92 ? -17.710 11.079 43.984 1.00 64.19 92 LYS A O 1
ATOM 646 N N . GLY A 1 93 ? -17.672 9.001 44.834 1.00 57.81 93 GLY A N 1
ATOM 647 C CA . GLY A 1 93 ? -17.282 9.385 46.194 1.00 57.81 93 GLY A CA 1
ATOM 648 C C . GLY A 1 93 ? -18.292 10.285 46.914 1.00 57.81 93 GLY A C 1
ATOM 649 O O . GLY A 1 93 ? -17.912 11.047 47.806 1.00 57.81 93 GLY A O 1
ATOM 650 N N . 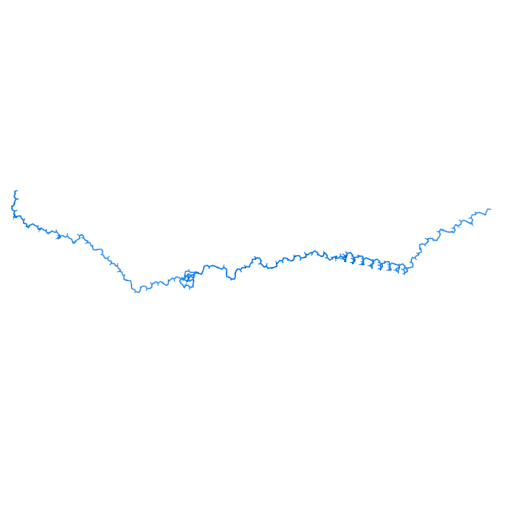ALA A 1 94 ? -19.571 10.233 46.535 1.00 63.06 94 ALA A N 1
ATOM 651 C CA . ALA A 1 94 ? -20.605 11.028 47.180 1.00 63.06 94 ALA A CA 1
ATOM 652 C C . ALA A 1 94 ? -20.921 10.419 48.553 1.00 63.06 94 ALA A C 1
ATOM 654 O O . ALA A 1 94 ? -21.574 9.381 48.659 1.00 63.06 94 ALA A O 1
ATOM 655 N N . LYS A 1 95 ? -20.431 11.073 49.611 1.00 60.31 95 LYS A N 1
ATOM 656 C CA . LYS A 1 95 ? -20.757 10.730 50.999 1.00 60.31 95 LYS A CA 1
ATOM 657 C C . LYS A 1 95 ? -22.285 10.748 51.167 1.00 60.31 95 LYS A C 1
ATOM 659 O O . LYS A 1 95 ? -22.895 11.752 50.786 1.00 60.31 95 LYS A O 1
ATOM 664 N N . PRO A 1 96 ? -22.908 9.687 51.716 1.00 61.28 96 PRO A N 1
ATOM 665 C CA . PRO A 1 96 ? -24.318 9.724 52.083 1.00 61.28 96 PRO A CA 1
ATOM 666 C C . PRO A 1 96 ? -24.559 10.956 52.955 1.00 61.28 96 PRO A C 1
ATOM 668 O O . PRO A 1 96 ? -23.790 11.194 53.888 1.00 61.28 96 PRO A O 1
ATOM 671 N N . ALA A 1 97 ? -25.569 11.763 52.620 1.00 64.88 97 ALA A N 1
ATOM 672 C CA . ALA A 1 97 ? -25.935 12.909 53.443 1.00 64.88 97 ALA A CA 1
ATOM 673 C C . ALA A 1 97 ? -26.153 12.425 54.884 1.00 64.88 97 ALA A C 1
ATOM 675 O O . ALA A 1 97 ? -26.845 11.424 55.094 1.00 64.88 97 ALA A O 1
ATOM 676 N N . GLU A 1 98 ? -25.509 13.095 55.844 1.00 61.28 98 GLU A N 1
ATOM 677 C CA . GLU A 1 98 ? -25.568 12.713 57.254 1.00 61.28 98 GLU A CA 1
ATOM 678 C C . GLU A 1 98 ? -27.035 12.569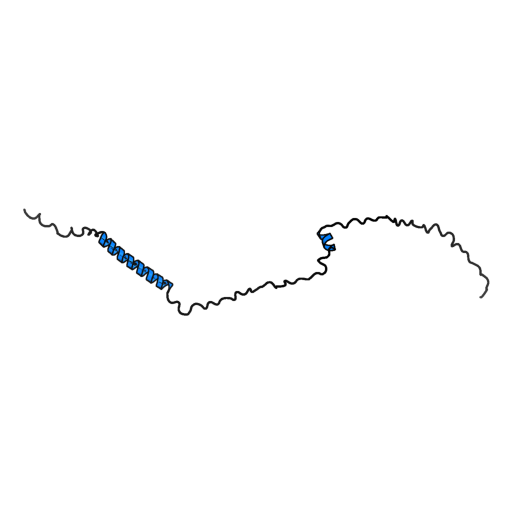 57.688 1.00 61.28 98 GLU A C 1
ATOM 680 O O . GLU A 1 98 ? -27.848 13.454 57.396 1.00 61.28 98 GLU A O 1
ATOM 685 N N . PRO A 1 99 ? -27.413 11.452 58.336 1.00 62.31 99 PRO A N 1
ATOM 686 C CA . PRO A 1 99 ? -28.788 11.242 58.756 1.00 62.31 99 PRO A CA 1
ATOM 687 C C . PRO A 1 99 ? -29.163 12.317 59.780 1.00 62.31 99 PRO A C 1
ATOM 689 O O . PRO A 1 99 ? -28.706 12.297 60.920 1.00 62.31 99 PRO A O 1
ATOM 692 N N . VAL A 1 100 ? -30.003 13.272 59.377 1.00 66.50 100 VAL A N 1
ATOM 693 C CA . VAL A 1 100 ? -30.480 14.347 60.257 1.00 66.50 100 VAL A CA 1
ATOM 694 C C . VAL A 1 100 ? -31.558 13.771 61.175 1.00 66.50 100 VAL A C 1
ATOM 696 O O . VAL A 1 100 ? -32.756 13.830 60.895 1.00 66.50 100 VAL A O 1
ATOM 699 N N . GLN A 1 101 ? -31.134 13.124 62.259 1.00 61.75 101 GLN A N 1
ATOM 700 C CA . GLN A 1 101 ? -32.031 12.556 63.259 1.00 61.75 101 GLN A CA 1
ATOM 701 C C . GLN A 1 101 ? -32.636 13.703 64.086 1.00 61.75 101 GLN A C 1
ATOM 703 O O . GLN A 1 101 ? -32.042 14.185 65.043 1.00 61.75 101 GLN A O 1
ATOM 708 N N . GLN A 1 102 ? -33.824 14.173 63.694 1.00 62.16 102 GLN A N 1
ATOM 709 C CA . GLN A 1 102 ? -34.471 15.371 64.260 1.00 62.16 102 GLN A CA 1
ATOM 710 C C . GLN A 1 102 ? -34.839 15.255 65.753 1.00 62.16 102 GLN A C 1
ATOM 712 O O . GLN A 1 102 ? -35.168 16.256 66.385 1.00 62.16 102 GLN A O 1
ATOM 717 N N . LYS A 1 103 ? -34.790 14.052 66.339 1.00 65.44 103 LYS A N 1
ATOM 718 C CA . LYS A 1 103 ? -35.033 13.831 67.767 1.00 65.44 103 LYS A CA 1
ATOM 719 C C . LYS A 1 103 ? -34.194 12.658 68.261 1.00 65.44 103 LYS A C 1
ATOM 721 O O . LYS A 1 103 ? -34.427 11.516 67.872 1.00 65.44 103 LYS A O 1
ATOM 726 N N . LEU A 1 104 ? -33.234 12.949 69.135 1.00 64.69 104 LEU A N 1
ATOM 727 C CA . LEU A 1 104 ? -32.499 11.940 69.886 1.00 64.69 104 LEU A CA 1
ATOM 728 C C . LEU A 1 104 ? -33.465 11.321 70.907 1.00 64.69 104 LEU A C 1
ATOM 730 O O . LEU A 1 104 ? -33.762 11.919 71.93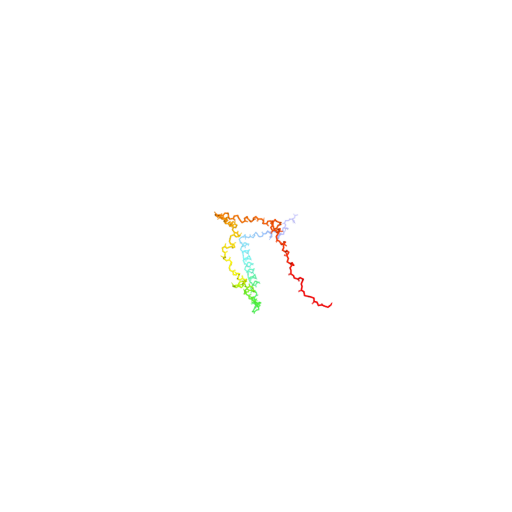9 1.00 64.69 104 LEU A O 1
ATOM 734 N N . VAL A 1 105 ? -34.032 10.156 70.591 1.00 65.06 105 VAL A N 1
ATOM 735 C CA . VAL A 1 105 ? -34.711 9.327 71.594 1.00 65.06 105 VAL A CA 1
ATOM 736 C C . VAL A 1 105 ? -33.614 8.535 72.295 1.00 65.06 105 VAL A C 1
ATOM 738 O O . VAL A 1 105 ? -33.113 7.551 71.759 1.00 65.06 105 VAL A O 1
ATOM 741 N N . THR A 1 106 ? -33.179 9.007 73.461 1.00 65.31 106 THR A N 1
ATOM 742 C CA . THR A 1 106 ? -32.260 8.255 74.316 1.00 65.31 106 THR A CA 1
ATOM 743 C C . THR A 1 106 ? -33.019 7.060 74.893 1.00 65.31 106 THR A C 1
ATOM 745 O O . THR A 1 106 ? -33.840 7.233 75.793 1.00 65.31 106 THR A O 1
ATOM 748 N N . ASN A 1 107 ? -32.777 5.853 74.375 1.00 65.94 107 ASN A N 1
ATOM 749 C CA . ASN A 1 107 ? -33.194 4.605 75.026 1.00 65.94 107 ASN A CA 1
ATOM 750 C C . ASN A 1 107 ? -32.280 4.340 76.232 1.00 65.94 107 ASN A C 1
ATOM 752 O O . ASN A 1 107 ? -31.468 3.419 76.219 1.00 65.94 107 ASN A O 1
ATOM 756 N N . THR A 1 108 ? -32.348 5.204 77.241 1.00 65.75 108 THR A N 1
ATOM 757 C CA . THR A 1 108 ? -31.661 4.985 78.513 1.00 65.75 108 THR A CA 1
ATOM 758 C C . THR A 1 108 ? -32.593 4.160 79.390 1.00 65.75 108 THR A C 1
ATOM 760 O O . THR A 1 108 ? -33.488 4.709 80.027 1.00 65.75 108 THR A O 1
ATOM 763 N N . GLU A 1 109 ? -32.426 2.840 79.381 1.00 69.44 109 GLU A N 1
ATOM 764 C CA . GLU A 1 109 ? -33.000 1.981 80.417 1.00 69.44 109 GLU A CA 1
ATOM 765 C C . GLU A 1 109 ? -32.073 2.004 81.638 1.00 69.44 109 GLU A C 1
ATOM 767 O O . GLU A 1 109 ? -30.874 1.744 81.519 1.00 69.44 109 GLU A O 1
ATOM 772 N N . GLU A 1 110 ? -32.613 2.333 82.813 1.00 73.38 110 GLU A N 1
ATOM 773 C CA . GLU A 1 110 ? -31.897 2.130 84.073 1.00 73.38 110 GLU A CA 1
ATOM 774 C C . GLU A 1 110 ? -32.050 0.664 84.516 1.00 73.38 110 GLU A C 1
ATOM 776 O O . GLU A 1 110 ? -33.174 0.147 84.516 1.00 73.38 110 GLU A O 1
ATOM 781 N N . PRO A 1 111 ? -30.958 -0.030 84.897 1.00 75.19 111 PRO A N 1
ATOM 782 C CA . PRO A 1 111 ? -31.043 -1.395 85.398 1.00 75.19 111 PRO A CA 1
ATOM 783 C C . PRO A 1 111 ? -31.902 -1.443 86.664 1.00 75.19 111 PRO A C 1
ATOM 785 O O . PRO A 1 111 ? -31.588 -0.794 87.661 1.00 75.19 111 PRO A O 1
ATOM 788 N N . VAL A 1 112 ? -32.977 -2.233 86.647 1.00 73.19 112 VAL A N 1
ATOM 789 C CA . VAL A 1 112 ? -33.749 -2.510 87.863 1.00 73.19 112 VAL A CA 1
ATOM 790 C C . VAL A 1 112 ? -32.954 -3.497 88.712 1.00 73.19 112 VAL A C 1
ATOM 792 O O . VAL A 1 112 ? -32.708 -4.626 88.290 1.00 73.19 112 VAL A O 1
ATOM 795 N N . ASP A 1 113 ? -32.558 -3.071 89.910 1.00 71.31 113 ASP A N 1
ATOM 796 C CA . ASP A 1 113 ? -31.886 -3.926 90.885 1.00 71.31 113 ASP A CA 1
ATOM 797 C C . ASP A 1 113 ? -32.873 -4.973 91.437 1.00 71.31 113 ASP A C 1
ATOM 799 O O . ASP A 1 113 ? -33.782 -4.667 92.218 1.00 71.31 113 ASP A O 1
ATOM 803 N N . VAL A 1 114 ? -32.715 -6.223 90.996 1.00 64.12 114 VAL A N 1
ATOM 804 C CA . VAL A 1 114 ? -33.576 -7.351 91.384 1.00 64.12 114 VAL A CA 1
ATOM 805 C C . VAL A 1 114 ? -33.244 -7.901 92.777 1.00 64.12 114 VAL A C 1
ATOM 807 O O . VAL A 1 114 ? -33.926 -8.808 93.252 1.00 64.12 114 VAL A O 1
ATOM 810 N N . GLN A 1 115 ? -32.260 -7.334 93.482 1.00 62.38 115 GLN A N 1
ATOM 811 C CA . GLN A 1 115 ? -31.824 -7.795 94.804 1.00 62.38 115 GLN A CA 1
ATOM 812 C C . GLN A 1 115 ? -32.526 -7.037 95.934 1.00 62.38 115 GLN A C 1
ATOM 814 O O . GLN A 1 115 ? -32.596 -7.538 97.054 1.00 62.38 115 GLN A O 1
ATOM 819 N N . ALA A 1 116 ? -33.111 -5.870 95.651 1.00 61.62 116 ALA A N 1
ATOM 820 C CA . ALA A 1 116 ? -33.863 -5.098 96.640 1.00 61.62 116 ALA A CA 1
ATOM 821 C C . ALA A 1 116 ? -35.351 -5.494 96.739 1.00 61.62 116 ALA A C 1
ATOM 823 O O . ALA A 1 116 ? -36.049 -5.021 97.638 1.00 61.62 116 ALA A O 1
ATOM 824 N N . LYS A 1 117 ? -35.865 -6.351 95.841 1.00 60.47 117 LYS A N 1
ATOM 825 C CA . LYS A 1 117 ? -37.299 -6.685 95.774 1.00 60.47 117 LYS A CA 1
ATOM 826 C C . LYS A 1 117 ? -37.625 -8.173 95.878 1.00 60.47 117 LYS A C 1
ATOM 828 O O . LYS A 1 117 ? -38.535 -8.641 95.205 1.00 60.47 117 LYS A O 1
ATOM 833 N N . ASP A 1 118 ? -36.969 -8.884 96.792 1.00 58.00 118 ASP A N 1
ATOM 834 C CA . ASP A 1 118 ? -37.628 -10.028 97.433 1.00 58.00 118 ASP A CA 1
ATOM 835 C C . ASP A 1 118 ? -37.184 -10.261 98.892 1.00 58.00 118 ASP A C 1
ATOM 837 O O . ASP A 1 118 ? -36.345 -11.115 99.169 1.00 58.00 118 ASP A O 1
ATOM 841 N N . PRO A 1 119 ? -37.766 -9.535 99.864 1.00 57.12 119 PRO A N 1
ATOM 842 C CA . PRO A 1 119 ? -37.819 -9.987 101.249 1.00 57.12 119 PRO A CA 1
ATOM 843 C C . PRO A 1 119 ? -39.142 -10.713 101.582 1.00 57.12 119 PRO A C 1
ATOM 845 O O . PRO A 1 119 ? -39.494 -10.809 102.755 1.00 57.12 119 PRO A O 1
ATOM 848 N N . ALA A 1 120 ? -39.914 -11.200 100.598 1.00 58.75 120 ALA A N 1
ATOM 849 C CA . ALA A 1 120 ? -41.303 -11.620 100.820 1.00 58.75 120 ALA A CA 1
ATOM 850 C C . ALA A 1 120 ? -41.692 -13.012 100.287 1.00 58.75 120 ALA A C 1
ATOM 852 O O . ALA A 1 120 ? -42.837 -13.419 100.487 1.00 58.75 120 ALA A O 1
ATOM 853 N N . ARG A 1 121 ? -40.773 -13.830 99.754 1.00 53.62 121 ARG A N 1
ATOM 854 C CA . ARG A 1 121 ? -40.984 -15.296 99.695 1.00 53.62 121 ARG A CA 1
ATOM 855 C C . ARG A 1 121 ? -40.733 -15.986 101.049 1.00 53.62 121 ARG A C 1
ATOM 857 O O . ARG A 1 121 ? -40.432 -17.171 101.113 1.00 53.62 121 ARG A O 1
ATOM 864 N N . ALA A 1 122 ? -40.922 -15.272 102.156 1.00 56.59 122 ALA A N 1
ATOM 865 C CA . ALA A 1 122 ? -41.243 -15.881 103.438 1.00 56.59 122 ALA A CA 1
ATOM 866 C C . ALA A 1 122 ? -42.751 -16.185 103.470 1.00 56.59 122 ALA A C 1
ATOM 868 O O . ALA A 1 122 ? -43.540 -15.440 104.043 1.00 56.59 122 ALA A O 1
ATOM 869 N N . VAL A 1 123 ? -43.162 -17.285 102.837 1.00 51.94 123 VAL A N 1
ATOM 870 C CA . VAL A 1 123 ? -44.491 -17.872 103.055 1.00 51.94 123 VAL A CA 1
ATOM 871 C C . VAL A 1 123 ? -44.324 -19.229 103.723 1.00 51.94 123 VAL A C 1
ATOM 873 O O . VAL A 1 123 ? -44.147 -20.256 103.075 1.00 51.94 123 VAL A O 1
ATOM 876 N N . ASN A 1 124 ? -44.358 -19.189 105.057 1.00 52.81 124 ASN A N 1
ATOM 877 C CA . ASN A 1 124 ? -44.696 -20.322 105.908 1.00 52.81 124 ASN A CA 1
ATOM 878 C C . ASN A 1 124 ? -46.054 -20.881 105.472 1.00 52.81 124 ASN A C 1
ATOM 880 O O . ASN A 1 124 ? -47.065 -20.196 105.606 1.00 52.81 124 ASN A O 1
ATOM 884 N N . LEU A 1 125 ? -46.072 -22.123 104.997 1.00 52.62 125 LEU A N 1
ATOM 885 C CA . LEU A 1 125 ? -47.277 -22.922 104.784 1.00 52.62 125 LEU A CA 1
ATOM 886 C C . LEU A 1 125 ? -46.996 -24.348 105.283 1.00 52.62 125 LEU A C 1
ATOM 888 O O . LEU A 1 125 ? -46.719 -25.248 104.500 1.00 52.62 125 LEU A O 1
ATOM 892 N N . SER A 1 126 ? -47.053 -24.518 106.605 1.00 47.38 126 SER A N 1
ATOM 893 C CA . SER A 1 126 ? -47.476 -25.775 107.235 1.00 47.38 126 SER A CA 1
ATOM 894 C C . SER A 1 126 ? -48.687 -25.445 108.103 1.00 47.38 126 SER A C 1
ATOM 896 O O . SER A 1 126 ? -48.554 -24.764 109.121 1.00 47.38 126 SER A O 1
ATOM 898 N N . PRO A 1 127 ? -49.876 -25.812 107.623 1.00 50.06 127 PRO A N 1
ATOM 899 C CA . PRO A 1 127 ? -50.682 -26.837 108.278 1.00 50.06 127 PRO A CA 1
ATOM 900 C C . PRO A 1 127 ? -51.038 -27.878 107.202 1.00 50.06 127 PRO A C 1
ATOM 902 O O . PRO A 1 127 ? -51.425 -27.527 106.098 1.00 50.06 127 PRO A O 1
ATOM 905 N N . ASP A 1 128 ? -50.701 -29.153 107.353 1.00 46.69 128 ASP A N 1
ATOM 906 C CA . ASP A 1 128 ? -51.560 -30.088 108.067 1.00 46.69 128 ASP A CA 1
ATOM 907 C C . ASP A 1 128 ? -50.752 -31.328 108.485 1.00 46.69 128 ASP A C 1
ATOM 909 O O . ASP A 1 128 ? -50.412 -32.188 107.674 1.00 46.69 128 ASP A O 1
ATOM 913 N N . GLN A 1 129 ? -50.461 -31.443 109.781 1.00 54.38 129 GLN A N 1
ATOM 914 C CA . GLN A 1 129 ? -50.179 -32.725 110.422 1.00 54.38 129 GLN A CA 1
ATOM 915 C C . GLN A 1 129 ? -51.418 -33.122 111.225 1.00 54.38 129 GLN A C 1
ATOM 917 O O . GLN A 1 129 ? -51.502 -32.823 112.412 1.00 54.38 129 GLN A O 1
ATOM 922 N N . ASN A 1 130 ? -52.384 -33.785 110.581 1.00 41.59 130 ASN A N 1
ATOM 923 C CA . ASN A 1 130 ? -53.227 -34.771 111.258 1.00 41.59 130 ASN A CA 1
ATOM 924 C C . ASN A 1 130 ? -53.889 -35.734 110.256 1.00 41.59 130 ASN A C 1
ATOM 926 O O . ASN A 1 130 ? -54.997 -35.490 109.793 1.00 41.59 130 ASN A O 1
ATOM 930 N N . ALA A 1 131 ? -53.216 -36.841 109.942 1.00 41.84 131 ALA A N 1
ATOM 931 C CA . ALA A 1 131 ? -53.866 -38.114 109.628 1.00 41.84 131 ALA A CA 1
ATOM 932 C C . ALA A 1 131 ? -52.830 -39.237 109.756 1.00 41.84 131 ALA A C 1
ATOM 934 O O . ALA A 1 131 ? -51.957 -39.417 108.911 1.00 41.84 131 ALA A O 1
ATOM 935 N N . ALA A 1 132 ? -52.917 -39.944 110.876 1.00 43.81 132 ALA A N 1
ATOM 936 C CA . ALA A 1 132 ? -52.188 -41.160 111.184 1.00 43.81 132 ALA A CA 1
ATOM 937 C C . ALA A 1 132 ? -52.394 -42.254 110.122 1.00 43.81 132 ALA A C 1
ATOM 939 O O . ALA A 1 132 ? -53.526 -42.484 109.699 1.00 43.81 132 ALA A O 1
ATOM 940 N N . ALA A 1 133 ? -51.328 -42.985 109.783 1.00 42.38 133 ALA A N 1
ATOM 941 C CA . ALA A 1 133 ? -51.404 -44.366 109.304 1.00 42.38 133 ALA A CA 1
ATOM 942 C C . ALA A 1 133 ? -50.020 -45.042 109.384 1.00 42.38 133 ALA A C 1
ATOM 944 O O . ALA A 1 133 ? -49.112 -44.643 108.658 1.00 42.38 133 ALA A O 1
ATOM 945 N N . GLY A 1 134 ? -49.913 -46.091 110.213 1.00 36.84 134 GLY A N 1
ATOM 946 C CA . GLY A 1 134 ? -48.920 -47.171 110.088 1.00 36.84 134 GLY A CA 1
ATOM 947 C C . GLY A 1 134 ? -47.793 -47.174 111.102 1.00 36.84 134 GLY A C 1
ATOM 948 O O . GLY A 1 134 ? -46.700 -46.704 110.733 1.00 36.84 134 GLY A O 1
#

Foldseek 3Di:
DPDDPDPPDPDPPPPPPPPPPVVVVVVVVVVVVVCCVVVVVVVVCCVVVPDPDVPPPPPPDDPPPPPDDCPPDVDDDPDPPPVPCVVVCVVVVPDDDPPPPVDPPPPDDDDDDPVVPDPDVPDDDDDDPDDDDD

Sequence (134 aa):
PELDEAMSVPGLGEREAARPSGRRGLFIAAIVGAVAVAGGLGAFALSLGGKGGSEAPVIVKADNSPIKVKPENPGGTVVPNQDNKVYDAVVKGAKPAEPVQQKLVTNTEEPVDVQAKDPARAVNLSPDQNAAAG

pLDDT: mean 70.01, std 14.81, range [36.84, 97.88]